Protein AF-A0A3G9IW49-F1 (afdb_monomer_lite)

Sequence (111 aa):
MSNDKESKDFELDDLEKPLTEQEMKETTGGGTTAPLSPTLPLSPGLYVQVLDGQIRVNNPSGSSNFSAGQFGYIASPKLPPVVIPTNPGLQFTPPPKFEQSSIPNKIPGSS

Radius of gyration: 30.83 Å; chains: 1; bounding box: 43×26×125 Å

Structure (mmCIF, N/CA/C/O backbone):
data_AF-A0A3G9IW49-F1
#
_entry.id   AF-A0A3G9IW49-F1
#
loop_
_atom_site.group_PDB
_atom_site.id
_atom_site.type_symbol
_atom_site.label_atom_id
_atom_site.label_alt_id
_atom_site.label_comp_id
_atom_site.label_asym_id
_atom_site.label_entity_id
_atom_site.label_seq_id
_atom_site.pdbx_PDB_ins_code
_atom_site.Cartn_x
_atom_site.Cartn_y
_atom_site.Cartn_z
_atom_site.occupancy
_atom_site.B_iso_or_equiv
_atom_site.auth_seq_id
_atom_site.auth_comp_id
_atom_site.auth_asym_id
_atom_site.auth_atom_id
_atom_site.pdbx_PDB_model_num
ATOM 1 N N . MET A 1 1 ? 10.577 -8.336 82.123 1.00 44.84 1 MET A N 1
ATOM 2 C CA . MET A 1 1 ? 9.312 -8.048 81.417 1.00 44.84 1 MET A CA 1
ATOM 3 C C . MET A 1 1 ? 9.692 -7.644 79.997 1.00 44.84 1 MET A C 1
ATOM 5 O O . MET A 1 1 ? 10.249 -6.571 79.835 1.00 44.84 1 MET A O 1
ATOM 9 N N . SER A 1 2 ? 9.841 -8.587 79.064 1.00 51.19 2 SER A N 1
ATOM 10 C CA . SER A 1 2 ? 8.789 -9.135 78.181 1.00 51.19 2 SER A CA 1
ATOM 11 C C . SER A 1 2 ? 7.985 -8.045 77.473 1.00 51.19 2 SER A C 1
ATOM 13 O O . SER A 1 2 ? 7.032 -7.520 78.035 1.00 51.19 2 SER A O 1
ATOM 15 N N . ASN A 1 3 ? 8.407 -7.721 76.248 1.00 46.44 3 ASN A N 1
ATOM 16 C CA . ASN A 1 3 ? 7.526 -7.180 75.220 1.00 46.44 3 ASN A CA 1
ATOM 17 C C . ASN A 1 3 ? 7.011 -8.381 74.432 1.00 46.44 3 ASN A C 1
ATOM 19 O O . ASN A 1 3 ? 7.709 -8.913 73.566 1.00 46.44 3 ASN A O 1
ATOM 23 N N . ASP A 1 4 ? 5.822 -8.836 74.807 1.00 58.78 4 ASP A N 1
ATOM 24 C CA . ASP A 1 4 ? 5.087 -9.857 74.084 1.00 58.78 4 ASP A CA 1
ATOM 25 C C . ASP A 1 4 ? 4.435 -9.264 72.831 1.00 58.78 4 ASP A C 1
ATOM 27 O O . ASP A 1 4 ? 4.026 -8.103 72.775 1.00 58.78 4 ASP A O 1
ATOM 31 N N . LYS A 1 5 ? 4.436 -10.107 71.800 1.00 59.75 5 LYS A N 1
ATOM 32 C CA . LYS A 1 5 ? 3.840 -9.920 70.483 1.00 59.75 5 LYS A CA 1
ATOM 33 C C . LYS A 1 5 ? 2.369 -9.512 70.578 1.00 59.75 5 LYS A C 1
ATOM 35 O O . LYS A 1 5 ? 1.613 -10.151 71.294 1.00 59.75 5 LYS A O 1
ATOM 40 N N . GLU A 1 6 ? 1.951 -8.624 69.682 1.00 55.56 6 GLU A N 1
ATOM 41 C CA . GLU A 1 6 ? 0.599 -8.674 69.120 1.00 55.56 6 GLU A CA 1
ATOM 42 C C . GLU A 1 6 ? 0.700 -8.458 67.605 1.00 55.56 6 GLU A C 1
ATOM 44 O O . GLU A 1 6 ? 0.589 -7.355 67.069 1.00 55.56 6 GLU A O 1
ATOM 49 N N . SER A 1 7 ? 1.049 -9.537 66.904 1.00 59.53 7 SER A N 1
ATOM 50 C CA . SER A 1 7 ? 0.859 -9.656 65.463 1.00 59.53 7 SER A CA 1
ATOM 51 C C . SER A 1 7 ? -0.634 -9.816 65.233 1.00 59.53 7 SER A C 1
ATOM 53 O O . SER A 1 7 ? -1.161 -10.896 65.464 1.00 59.53 7 SER A O 1
ATOM 55 N N . LYS A 1 8 ? -1.288 -8.722 64.836 1.00 60.16 8 LYS A N 1
ATOM 56 C CA . LYS A 1 8 ? -2.689 -8.717 64.422 1.00 60.16 8 LYS A CA 1
ATOM 57 C C . LYS A 1 8 ? -2.896 -9.774 63.349 1.00 60.16 8 LYS A C 1
ATOM 59 O O . LYS A 1 8 ? -2.349 -9.659 62.251 1.00 60.16 8 LYS A O 1
ATOM 64 N N . ASP A 1 9 ? -3.661 -10.786 63.721 1.00 60.06 9 ASP A N 1
ATOM 65 C CA . ASP A 1 9 ? -4.246 -11.779 62.847 1.00 60.06 9 ASP A CA 1
ATOM 66 C C . ASP A 1 9 ? -4.944 -11.060 61.689 1.00 60.06 9 ASP A C 1
ATOM 68 O O . ASP A 1 9 ? -5.917 -10.328 61.858 1.00 60.06 9 ASP A O 1
ATOM 72 N N . PHE A 1 10 ? -4.363 -11.195 60.501 1.00 56.22 10 PHE A N 1
ATOM 73 C CA . PHE A 1 10 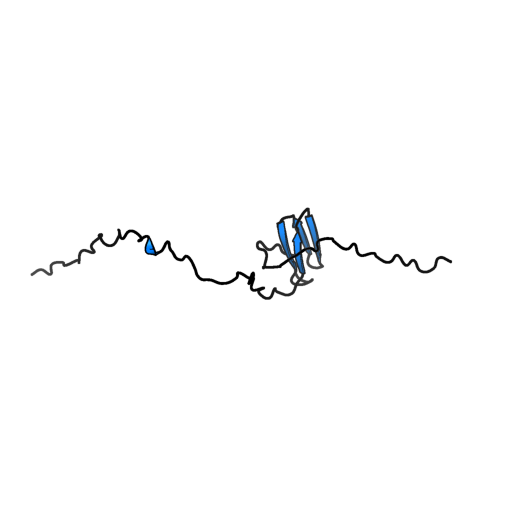? -4.997 -10.790 59.260 1.00 56.22 10 PHE A CA 1
ATOM 74 C C . PHE A 1 10 ? -5.972 -11.919 58.924 1.00 56.22 10 PHE A C 1
ATOM 76 O O . PHE A 1 10 ? -5.567 -12.941 58.369 1.00 56.22 10 PHE A O 1
ATOM 83 N N . GLU A 1 11 ? -7.218 -11.779 59.383 1.00 57.03 11 GLU A N 1
ATOM 84 C CA . GLU A 1 11 ? -8.317 -12.705 59.101 1.00 57.03 11 GLU A CA 1
ATOM 85 C C . GLU A 1 11 ? -8.365 -13.012 57.595 1.00 57.03 11 GLU A C 1
ATOM 87 O O . GLU A 1 11 ? -8.561 -12.135 56.755 1.00 57.03 11 GLU A O 1
ATOM 92 N N . LEU A 1 12 ? -8.157 -14.287 57.258 1.00 59.47 12 LEU A N 1
ATOM 93 C CA . LEU A 1 12 ? -8.238 -14.850 55.906 1.00 59.47 12 LEU A CA 1
ATOM 94 C C . LEU A 1 12 ? -9.701 -15.071 55.460 1.00 59.47 12 LEU A C 1
ATOM 96 O O . LEU A 1 12 ? -9.952 -15.871 54.565 1.00 59.47 12 LEU A O 1
ATOM 100 N N . ASP A 1 13 ? -10.657 -14.358 56.060 1.00 54.38 13 ASP A N 1
ATOM 101 C CA . ASP A 1 13 ? -12.098 -14.456 55.782 1.00 54.38 13 ASP A CA 1
ATOM 102 C C . ASP A 1 13 ? -12.593 -13.419 54.751 1.00 54.38 13 ASP A C 1
ATOM 104 O O . ASP A 1 13 ? -13.700 -13.533 54.228 1.00 54.38 13 ASP A O 1
ATOM 108 N N . ASP A 1 14 ? -11.778 -12.425 54.374 1.00 56.44 14 ASP A N 1
ATOM 109 C CA . ASP A 1 14 ? -12.161 -11.430 53.352 1.00 56.44 14 ASP A CA 1
ATOM 110 C C . ASP A 1 14 ? -11.967 -11.931 51.900 1.00 56.44 14 ASP A C 1
ATOM 112 O O . ASP A 1 14 ? -12.229 -11.193 50.947 1.00 56.44 14 ASP A O 1
ATOM 116 N N . LEU A 1 15 ? -11.520 -13.182 51.706 1.00 58.56 15 LEU A N 1
ATOM 117 C CA . LEU A 1 15 ? -11.175 -13.744 50.390 1.00 58.56 15 LEU A CA 1
ATOM 118 C C . LEU A 1 15 ? -12.257 -14.630 49.741 1.00 58.56 15 LEU A C 1
ATOM 120 O O . LEU A 1 15 ? -11.989 -15.254 48.718 1.00 58.56 15 LEU A O 1
ATOM 124 N N . GLU A 1 16 ? -13.482 -14.647 50.269 1.00 58.78 16 GLU A N 1
ATOM 125 C CA . GLU A 1 16 ? -14.635 -15.312 49.638 1.00 58.78 16 GLU A CA 1
ATOM 126 C C . GLU A 1 16 ? -15.880 -14.413 49.633 1.00 58.78 16 GLU A C 1
ATOM 128 O O . GLU A 1 16 ? -16.959 -14.787 50.089 1.00 58.78 16 GLU A O 1
ATOM 133 N N . LYS A 1 17 ? -15.768 -13.202 49.075 1.00 57.81 17 LYS A N 1
ATOM 134 C CA . LYS A 1 17 ? -16.969 -12.475 48.635 1.00 57.81 17 LYS A CA 1
ATOM 135 C C . LYS A 1 17 ? -17.373 -13.027 47.266 1.00 57.81 17 LYS A C 1
ATOM 137 O O . LYS A 1 17 ? -16.657 -12.763 46.298 1.00 57.81 17 LYS A O 1
ATOM 142 N N . PRO A 1 18 ? -18.476 -13.794 47.140 1.00 56.84 18 PRO A N 1
ATOM 143 C CA . PRO A 1 18 ? -18.977 -14.166 45.828 1.00 56.84 18 PRO A CA 1
ATOM 144 C C . PRO A 1 18 ? -19.337 -12.880 45.088 1.00 56.84 18 PRO A C 1
ATOM 146 O O . PRO A 1 18 ? -20.051 -12.028 45.621 1.00 56.84 18 PRO A O 1
ATOM 149 N N . LEU A 1 19 ? -18.809 -12.733 43.873 1.00 57.88 19 LEU A N 1
ATOM 150 C CA . LEU A 1 19 ? -19.185 -11.671 42.948 1.00 57.88 19 LEU A CA 1
ATOM 151 C C . LEU A 1 19 ? -20.715 -11.719 42.801 1.00 57.88 19 LEU A C 1
ATOM 153 O O . LEU A 1 19 ? -21.261 -12.660 42.225 1.00 57.88 19 LEU A O 1
ATOM 157 N N . THR A 1 20 ? -21.422 -10.769 43.406 1.00 61.34 20 THR A N 1
ATOM 158 C CA . THR A 1 20 ? -22.882 -10.732 43.372 1.00 61.34 20 THR A CA 1
ATOM 159 C C . THR A 1 20 ? -23.353 -10.496 41.936 1.00 61.34 20 THR A C 1
ATOM 161 O O . THR A 1 20 ? -22.815 -9.654 41.218 1.00 61.34 20 THR A O 1
ATOM 164 N N . GLU A 1 21 ? -24.412 -11.204 41.527 1.00 58.62 21 GLU A N 1
ATOM 165 C CA . GLU A 1 21 ? -25.116 -11.133 40.226 1.00 58.62 21 GLU A CA 1
ATOM 166 C C . GLU A 1 21 ? -25.606 -9.725 39.813 1.00 58.62 21 GLU A C 1
ATOM 168 O O . GLU A 1 21 ? -26.284 -9.552 38.802 1.00 58.62 21 GLU A O 1
ATOM 173 N N . GLN A 1 22 ? -25.276 -8.682 40.572 1.00 50.69 22 GLN A N 1
ATOM 174 C CA . GLN A 1 22 ? -25.671 -7.308 40.298 1.00 50.69 22 GLN A CA 1
ATOM 175 C C . GLN A 1 22 ? -24.722 -6.565 39.346 1.00 50.69 22 GLN A C 1
ATOM 177 O O . GLN A 1 22 ? -25.107 -5.495 38.883 1.00 50.69 22 GLN A O 1
ATOM 182 N N . GLU A 1 23 ? -23.571 -7.141 38.972 1.00 54.44 23 GLU A N 1
ATOM 183 C CA . GLU A 1 23 ? -22.748 -6.628 37.859 1.00 54.44 23 GLU A CA 1
ATOM 184 C C . GLU A 1 23 ? -23.111 -7.272 36.502 1.00 54.44 23 GLU A C 1
ATOM 186 O O . GLU A 1 23 ? -22.840 -6.709 35.446 1.00 54.44 23 GLU A O 1
ATOM 191 N N . MET A 1 24 ? -23.847 -8.394 36.491 1.00 61.91 24 MET A N 1
ATOM 192 C CA . MET A 1 24 ? -24.311 -9.044 35.250 1.00 61.91 24 MET A CA 1
ATOM 193 C C . MET A 1 24 ? -25.516 -8.348 34.582 1.00 61.91 24 MET A C 1
ATOM 195 O O . MET A 1 24 ? -26.139 -8.914 33.684 1.00 61.91 24 MET A O 1
ATOM 199 N N . LYS A 1 25 ? -25.865 -7.114 34.976 1.00 59.62 25 LYS A N 1
ATOM 200 C CA . LYS A 1 25 ? -26.969 -6.353 34.364 1.00 59.62 25 LYS A CA 1
ATOM 201 C C . LYS A 1 25 ? -26.646 -4.892 34.059 1.00 59.62 25 LYS A C 1
ATOM 203 O O . LYS A 1 25 ? -27.466 -4.017 34.320 1.00 59.62 25 LYS A O 1
ATOM 208 N N . GLU A 1 26 ? -25.528 -4.619 33.397 1.00 46.94 26 GLU A N 1
ATOM 209 C CA . GLU A 1 26 ? -25.499 -3.454 32.504 1.00 46.94 26 GLU A CA 1
ATOM 210 C C . GLU A 1 26 ? -26.132 -3.843 31.162 1.00 46.94 26 GLU A C 1
ATOM 212 O O . GLU A 1 26 ? -25.486 -4.067 30.143 1.00 46.94 26 GLU A O 1
ATOM 217 N N . THR A 1 27 ? -27.456 -3.993 31.200 1.00 51.91 27 THR A N 1
ATOM 218 C CA . THR A 1 27 ? -28.297 -3.897 30.015 1.00 51.91 27 THR A CA 1
ATOM 219 C C . THR A 1 27 ? -28.927 -2.512 30.004 1.00 51.91 27 THR A C 1
ATOM 221 O O . THR A 1 27 ? -29.490 -2.069 31.003 1.00 51.91 27 THR A O 1
ATOM 224 N N . THR A 1 28 ? -28.903 -1.894 28.824 1.00 51.47 28 THR A N 1
ATOM 225 C CA . THR A 1 28 ? -29.741 -0.758 28.407 1.00 51.47 28 THR A CA 1
ATOM 226 C C . THR A 1 28 ? -29.216 0.648 28.734 1.00 51.47 28 THR A C 1
ATOM 228 O O . THR A 1 28 ? -29.712 1.343 29.616 1.00 51.47 28 THR A O 1
ATOM 231 N N . GLY A 1 29 ? -28.290 1.118 27.891 1.00 42.72 29 GLY A N 1
ATOM 232 C CA . GLY A 1 29 ? -28.088 2.533 27.565 1.00 42.72 29 GLY A CA 1
ATOM 233 C C . GLY A 1 29 ? -28.352 2.747 26.071 1.00 42.72 29 GLY A C 1
ATOM 234 O O . GLY A 1 29 ? -27.671 2.169 25.230 1.00 42.72 29 GLY A O 1
ATOM 235 N N . GLY A 1 30 ? -29.403 3.501 25.748 1.00 48.38 30 GLY A N 1
ATOM 236 C CA . GLY A 1 30 ? -29.902 3.701 24.391 1.00 48.38 30 GLY A CA 1
ATOM 237 C C . GLY A 1 30 ? -28.986 4.496 23.457 1.00 48.38 30 GLY A C 1
ATOM 238 O O . GLY A 1 30 ? -28.117 5.257 23.870 1.00 48.38 30 GLY A O 1
ATOM 239 N N . GLY A 1 31 ? -29.279 4.355 22.169 1.00 43.56 31 GLY A N 1
ATOM 240 C CA . GLY A 1 31 ? -28.726 5.164 21.097 1.00 43.56 31 GLY A CA 1
ATOM 241 C C . GLY A 1 31 ? -28.707 4.350 19.819 1.00 43.56 31 GLY A C 1
ATOM 242 O O . GLY A 1 31 ? -27.980 3.370 19.728 1.00 43.56 31 GLY A O 1
ATOM 243 N N . THR A 1 32 ? -29.524 4.739 18.844 1.00 44.53 32 THR A N 1
ATOM 244 C CA . THR A 1 32 ? -29.392 4.345 17.440 1.00 44.53 32 THR A CA 1
ATOM 245 C C . THR A 1 32 ? -27.908 4.264 17.083 1.00 44.53 32 THR A C 1
ATOM 247 O O . THR A 1 32 ? -27.247 5.296 16.974 1.00 44.53 32 THR A O 1
ATOM 250 N N . THR A 1 33 ? -27.367 3.053 16.945 1.00 47.28 33 THR A N 1
ATOM 251 C CA . THR A 1 33 ? -25.987 2.828 16.518 1.00 47.28 33 THR A CA 1
ATOM 252 C C . THR A 1 33 ? -25.900 3.137 15.031 1.00 47.28 33 THR A C 1
ATOM 254 O O . THR A 1 33 ? -25.822 2.264 14.172 1.00 47.28 33 THR A O 1
ATOM 257 N N . ALA A 1 34 ? -25.899 4.430 14.708 1.00 60.38 34 ALA A N 1
ATOM 258 C CA . ALA A 1 34 ? -25.115 4.883 13.578 1.00 60.38 34 ALA A CA 1
ATOM 259 C C . ALA A 1 34 ? -23.693 4.335 13.797 1.00 60.38 34 ALA A C 1
ATOM 261 O O . ALA A 1 34 ? -23.186 4.442 14.920 1.00 60.38 34 ALA A O 1
ATOM 262 N N . PRO A 1 35 ? -23.047 3.717 12.796 1.00 52.81 35 PRO A N 1
ATOM 263 C CA . PRO A 1 35 ? -21.664 3.306 12.940 1.00 52.81 35 PRO A CA 1
ATOM 264 C C . PRO A 1 35 ? -20.813 4.571 13.069 1.00 52.81 35 PRO A C 1
ATOM 266 O O . PRO A 1 35 ? -20.361 5.149 12.085 1.00 52.81 35 PRO A O 1
ATOM 269 N N . LEU A 1 36 ? -20.597 5.019 14.304 1.00 52.19 36 LEU A N 1
ATOM 270 C CA . LEU A 1 36 ? -19.530 5.940 14.643 1.00 52.19 36 LEU A CA 1
ATOM 271 C C . LEU A 1 36 ? -18.241 5.124 14.605 1.00 52.19 36 LEU A C 1
ATOM 273 O O . LEU A 1 36 ? -17.695 4.742 15.634 1.00 52.19 36 LEU A O 1
ATOM 277 N N . SER A 1 37 ? -17.763 4.810 13.402 1.00 56.84 37 SER A N 1
ATOM 278 C CA . SER A 1 37 ? -16.331 4.618 13.233 1.00 56.84 37 SER A CA 1
ATOM 279 C C . SER A 1 37 ? -15.737 6.023 13.301 1.00 56.84 37 SER A C 1
ATOM 281 O O . SER A 1 37 ? -15.931 6.781 12.344 1.00 56.84 37 SER A O 1
ATOM 283 N N . PRO A 1 38 ? -15.054 6.437 14.388 1.00 54.16 38 PRO A N 1
ATOM 284 C CA . PRO A 1 38 ? -14.168 7.577 14.273 1.00 54.16 38 PRO A CA 1
ATOM 285 C C . PRO A 1 38 ? -13.158 7.166 13.208 1.00 54.16 38 PRO A C 1
ATOM 287 O O . PRO A 1 38 ? -12.324 6.289 13.423 1.00 54.16 38 PRO A O 1
ATOM 290 N N . THR A 1 39 ? -13.305 7.725 12.010 1.00 59.25 39 THR A N 1
ATOM 291 C CA . THR A 1 39 ? -12.281 7.612 10.983 1.00 59.25 39 THR A CA 1
ATOM 292 C C . THR A 1 39 ? -11.125 8.415 11.551 1.00 59.25 39 THR A C 1
ATOM 294 O O . THR A 1 39 ? -11.090 9.636 11.404 1.00 59.25 39 THR A O 1
ATOM 297 N N . LEU A 1 40 ? -10.252 7.768 12.333 1.00 62.12 40 LEU A N 1
ATOM 298 C CA . LEU A 1 40 ? -9.012 8.400 12.753 1.00 62.12 40 LEU A CA 1
ATOM 299 C C . LEU A 1 40 ? -8.349 8.895 11.465 1.00 62.12 40 LEU A C 1
ATOM 301 O O . LEU A 1 40 ? -8.320 8.142 10.486 1.00 62.12 40 LEU A O 1
ATOM 305 N N . PRO A 1 41 ? -7.875 10.150 11.423 1.00 72.12 41 PRO A N 1
ATOM 306 C CA . PRO A 1 41 ? -7.270 10.684 10.219 1.00 72.12 41 PRO A CA 1
ATOM 307 C C . PRO A 1 41 ? -6.100 9.779 9.834 1.00 72.12 41 PRO A C 1
ATOM 309 O O . PRO A 1 41 ? -5.110 9.668 10.559 1.00 72.12 41 PRO A O 1
ATOM 312 N N . LEU A 1 42 ? -6.258 9.072 8.717 1.00 82.25 42 LEU A N 1
ATOM 313 C CA . LEU A 1 42 ? -5.232 8.184 8.197 1.00 82.25 42 LEU A CA 1
ATOM 314 C C . LEU A 1 42 ? -4.017 9.017 7.808 1.00 82.25 42 LEU A C 1
ATOM 316 O O . LEU A 1 42 ? -4.143 10.132 7.297 1.00 82.25 42 LEU A O 1
ATOM 320 N N . SER A 1 43 ? -2.830 8.465 8.045 1.00 86.62 43 SER A N 1
ATOM 321 C CA . SER A 1 43 ? -1.610 9.096 7.554 1.00 86.62 43 SER A CA 1
ATOM 322 C C . SER A 1 43 ? -1.641 9.151 6.022 1.00 86.62 43 SER A C 1
ATOM 324 O O . SER A 1 43 ? -2.119 8.213 5.385 1.00 86.62 43 SER A O 1
ATOM 326 N N . PRO A 1 44 ? -1.155 10.235 5.399 1.00 88.75 44 PRO A N 1
ATOM 327 C 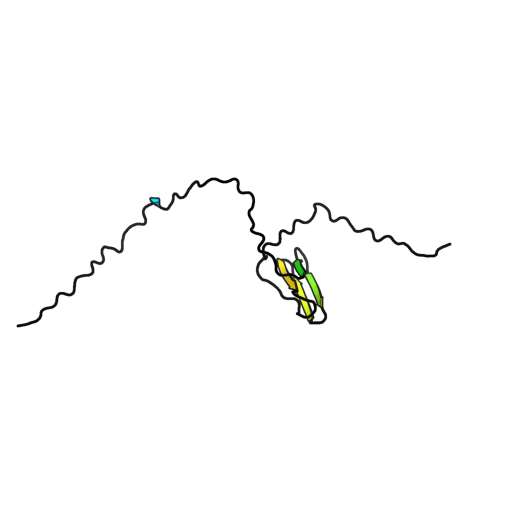CA . PRO A 1 44 ? -1.153 10.340 3.950 1.00 88.75 44 PRO A CA 1
ATOM 328 C C . PRO A 1 44 ? -0.260 9.259 3.340 1.00 88.75 44 PRO A C 1
ATOM 330 O O . PRO A 1 44 ? 0.879 9.062 3.757 1.00 88.75 44 PRO A O 1
ATOM 333 N N . GLY A 1 45 ? -0.775 8.582 2.320 1.00 91.44 45 GLY A N 1
ATOM 334 C CA . GLY A 1 45 ? -0.051 7.537 1.616 1.00 91.44 45 GLY A CA 1
ATOM 335 C C . GLY A 1 45 ? -0.984 6.659 0.798 1.00 91.44 45 GLY A C 1
ATOM 336 O O . GLY A 1 45 ? -2.200 6.856 0.772 1.00 91.44 45 GLY A O 1
ATOM 337 N N . LEU A 1 46 ? -0.397 5.680 0.119 1.00 91.38 46 LEU A N 1
ATOM 338 C CA . LEU A 1 46 ? -1.150 4.652 -0.586 1.00 91.38 46 LEU A CA 1
ATOM 339 C C . LEU A 1 46 ? -1.438 3.498 0.376 1.00 91.38 46 LEU A C 1
ATOM 341 O O . LEU A 1 46 ? -0.515 2.894 0.923 1.00 91.38 46 LEU A O 1
ATOM 345 N N . TYR A 1 47 ? -2.717 3.184 0.541 1.00 91.50 47 TYR A N 1
ATOM 346 C CA . TYR A 1 47 ? -3.185 2.005 1.257 1.00 91.50 47 TYR A CA 1
ATOM 347 C C . TYR A 1 47 ? -3.673 0.965 0.269 1.00 91.50 47 TYR A C 1
ATOM 349 O O . TYR A 1 47 ? -4.297 1.296 -0.740 1.00 91.50 47 TYR A O 1
ATOM 357 N N . VAL A 1 48 ? -3.397 -0.295 0.570 1.00 91.38 48 VAL A N 1
ATOM 358 C CA . VAL A 1 48 ? -3.747 -1.399 -0.308 1.00 91.38 48 VAL A CA 1
ATOM 359 C C . VAL A 1 48 ? -4.427 -2.494 0.491 1.00 91.38 48 VAL A C 1
ATOM 361 O O . VAL A 1 48 ? -3.940 -2.882 1.547 1.00 91.38 48 VAL A O 1
ATOM 364 N N . GLN A 1 49 ? -5.545 -2.996 -0.020 1.00 90.44 49 GLN A N 1
ATOM 365 C CA . GLN A 1 49 ? -6.249 -4.150 0.522 1.00 90.44 49 GLN A CA 1
ATOM 366 C C . GLN A 1 49 ? -6.350 -5.196 -0.579 1.00 90.44 49 GLN A C 1
ATOM 368 O O . GLN A 1 49 ? -6.870 -4.915 -1.658 1.00 90.44 49 GLN A O 1
ATOM 373 N N . VAL A 1 50 ? -5.858 -6.400 -0.304 1.00 91.00 50 VAL A N 1
ATOM 374 C CA . VAL A 1 50 ? -5.960 -7.516 -1.245 1.00 91.00 50 VAL A CA 1
ATOM 375 C C . VAL A 1 50 ? -7.105 -8.407 -0.795 1.00 91.00 50 VAL A C 1
ATOM 377 O O . VAL A 1 50 ? -7.019 -9.051 0.247 1.00 91.00 50 VAL A O 1
ATOM 380 N N . LEU A 1 51 ? -8.197 -8.413 -1.556 1.00 88.19 51 LEU A N 1
ATOM 381 C CA . LEU A 1 51 ? -9.363 -9.248 -1.253 1.00 88.19 51 LEU A CA 1
ATOM 382 C C . LEU A 1 51 ? -9.153 -10.690 -1.719 1.00 88.19 51 LEU A C 1
ATOM 384 O O . LEU A 1 51 ? -9.455 -11.621 -0.982 1.00 88.19 51 LEU A O 1
ATOM 388 N N . ASP A 1 52 ? -8.600 -10.856 -2.917 1.00 89.81 52 ASP A N 1
ATOM 389 C CA . ASP A 1 52 ? -8.327 -12.151 -3.529 1.00 89.81 52 ASP A CA 1
ATOM 390 C C . ASP A 1 52 ? -7.041 -12.088 -4.368 1.00 89.81 52 ASP A C 1
ATOM 392 O O . ASP A 1 52 ? -6.651 -11.022 -4.856 1.00 89.81 52 ASP A O 1
ATOM 396 N N . GLY A 1 53 ? -6.366 -13.231 -4.504 1.00 94.12 53 GLY A N 1
ATOM 397 C CA . GLY A 1 53 ? -5.124 -13.364 -5.262 1.00 94.12 53 GLY A CA 1
ATOM 398 C C . GLY A 1 53 ? -3.892 -12.745 -4.589 1.00 94.12 53 GLY A C 1
ATOM 399 O O . GLY A 1 53 ? -3.704 -12.810 -3.371 1.00 94.12 53 GLY A O 1
ATOM 400 N N . GLN A 1 54 ? -2.999 -12.191 -5.412 1.00 95.62 54 GLN A N 1
ATOM 401 C CA . GLN A 1 54 ? -1.757 -11.552 -4.982 1.00 95.62 54 GLN A CA 1
ATOM 402 C C . GLN A 1 54 ? -1.455 -10.349 -5.871 1.00 95.62 54 GLN A C 1
ATOM 404 O O . GLN A 1 54 ? -1.610 -10.404 -7.090 1.00 95.62 54 GLN A O 1
ATOM 409 N N . ILE A 1 55 ? -0.948 -9.286 -5.260 1.00 94.88 55 ILE A N 1
ATOM 410 C CA . ILE A 1 55 ? -0.420 -8.121 -5.966 1.00 94.88 55 ILE A CA 1
ATOM 411 C C . ILE A 1 55 ? 1.053 -7.919 -5.616 1.00 94.88 55 ILE A C 1
ATOM 413 O O . ILE A 1 55 ? 1.500 -8.221 -4.507 1.00 94.88 55 ILE A O 1
ATOM 417 N N . ARG A 1 56 ? 1.807 -7.339 -6.549 1.00 95.81 56 ARG A N 1
ATOM 418 C CA . ARG A 1 56 ? 3.165 -6.849 -6.310 1.00 95.81 56 ARG A CA 1
ATOM 419 C C . ARG A 1 56 ? 3.177 -5.339 -6.461 1.00 95.81 56 ARG A C 1
ATOM 421 O O . ARG A 1 56 ? 2.850 -4.825 -7.526 1.00 95.81 56 ARG A O 1
ATOM 428 N N . VAL A 1 57 ? 3.598 -4.637 -5.416 1.00 95.19 57 VAL A N 1
ATOM 429 C CA . VAL A 1 57 ? 3.812 -3.189 -5.459 1.00 95.19 57 VAL A CA 1
ATOM 430 C C . VAL A 1 57 ? 5.304 -2.937 -5.558 1.00 95.19 57 VAL A C 1
ATOM 432 O O . VAL A 1 57 ? 6.077 -3.471 -4.764 1.00 95.19 57 VAL A O 1
ATOM 435 N N . ASN A 1 58 ? 5.701 -2.123 -6.530 1.00 95.81 58 ASN A N 1
ATOM 436 C CA . ASN A 1 58 ? 7.084 -1.728 -6.745 1.00 95.81 58 ASN A CA 1
ATOM 437 C C . ASN A 1 58 ? 7.189 -0.204 -6.731 1.00 95.81 58 ASN A C 1
ATOM 439 O O . ASN A 1 58 ? 6.420 0.477 -7.406 1.00 95.81 58 ASN A O 1
ATOM 443 N N . ASN A 1 59 ? 8.158 0.327 -5.997 1.00 95.00 59 ASN A N 1
ATOM 444 C CA . ASN A 1 59 ? 8.537 1.732 -6.025 1.00 95.00 59 ASN A CA 1
ATOM 445 C C . ASN A 1 59 ? 10.078 1.854 -6.062 1.00 95.00 59 ASN A C 1
ATOM 447 O O . ASN A 1 59 ? 10.771 0.841 -5.971 1.00 95.00 59 ASN A O 1
ATOM 451 N N . PRO A 1 60 ? 10.647 3.061 -6.233 1.00 96.75 60 PRO A N 1
ATOM 452 C CA . PRO A 1 60 ? 12.102 3.237 -6.310 1.00 96.75 60 PRO A CA 1
ATOM 453 C C . PRO A 1 60 ? 12.883 2.717 -5.096 1.00 96.75 60 PRO A C 1
ATOM 455 O O . PRO A 1 60 ? 14.067 2.421 -5.221 1.00 96.75 60 PRO A O 1
ATOM 458 N N . SER A 1 61 ? 12.233 2.592 -3.938 1.00 96.38 61 SER A N 1
ATOM 459 C CA . SER A 1 61 ? 12.856 2.101 -2.707 1.00 96.38 61 SER A CA 1
ATOM 460 C C . SER A 1 61 ? 12.729 0.593 -2.501 1.00 96.38 61 SER A C 1
ATOM 462 O O . SER A 1 61 ? 13.332 0.068 -1.568 1.00 96.38 61 SER A O 1
ATOM 464 N N . GLY A 1 62 ? 11.968 -0.113 -3.341 1.00 96.00 62 GLY A N 1
ATOM 465 C CA . GLY A 1 62 ? 11.873 -1.568 -3.309 1.00 96.00 62 GLY A CA 1
ATOM 466 C C . GLY A 1 62 ? 10.537 -2.123 -3.797 1.00 96.00 62 GLY A C 1
ATOM 467 O O . GLY A 1 62 ? 9.712 -1.434 -4.399 1.00 96.00 62 GLY A O 1
ATOM 468 N N . SER A 1 63 ? 10.314 -3.403 -3.512 1.00 96.56 63 SER A N 1
ATOM 469 C CA . SER A 1 63 ? 9.085 -4.107 -3.876 1.00 96.56 63 SER A CA 1
ATOM 470 C C . SER A 1 63 ? 8.573 -4.955 -2.722 1.00 96.56 63 SER A C 1
ATOM 472 O O . SER A 1 63 ? 9.369 -5.572 -2.017 1.00 96.56 63 SER A O 1
ATOM 474 N N . SER A 1 64 ? 7.250 -5.077 -2.617 1.00 96.75 64 SER A N 1
ATOM 475 C CA . SER A 1 64 ? 6.597 -6.029 -1.713 1.00 96.75 64 SER A CA 1
ATOM 476 C C . SER A 1 64 ? 5.452 -6.739 -2.420 1.00 96.75 64 SER A C 1
ATOM 478 O O . SER A 1 64 ? 4.770 -6.166 -3.273 1.00 96.75 64 SER A O 1
ATOM 480 N N . ASN A 1 65 ? 5.253 -8.004 -2.061 1.00 96.50 65 ASN A N 1
ATOM 481 C CA . ASN A 1 65 ? 4.105 -8.787 -2.499 1.00 96.50 65 ASN A CA 1
ATOM 482 C C . ASN A 1 65 ? 3.084 -8.813 -1.365 1.00 96.50 65 ASN A C 1
ATOM 484 O O . ASN A 1 65 ? 3.453 -9.075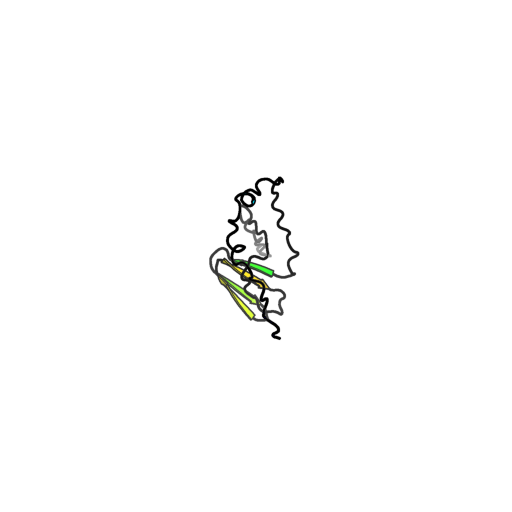 -0.222 1.00 96.50 65 ASN A O 1
ATOM 488 N N . PHE A 1 66 ? 1.823 -8.567 -1.698 1.00 95.25 66 PHE A N 1
ATOM 489 C CA . PHE A 1 66 ? 0.701 -8.630 -0.772 1.00 95.25 66 PHE A CA 1
ATOM 490 C C . PHE A 1 66 ? -0.248 -9.718 -1.259 1.00 95.25 66 PHE A C 1
ATOM 492 O O . PHE A 1 66 ? -0.671 -9.701 -2.415 1.00 95.25 66 PHE A O 1
ATOM 499 N N . SER A 1 67 ? -0.547 -10.680 -0.395 1.00 96.31 67 SER A N 1
ATOM 500 C CA . SER A 1 67 ? -1.494 -11.765 -0.684 1.00 96.31 67 SER A CA 1
ATOM 501 C C . SER A 1 67 ? -2.879 -11.437 -0.127 1.00 96.31 67 SER A C 1
ATOM 503 O O . SER A 1 67 ? -3.011 -10.528 0.692 1.00 96.31 67 SER A O 1
ATOM 505 N N . ALA A 1 68 ? -3.904 -12.176 -0.554 1.00 93.44 68 ALA A N 1
ATOM 506 C CA . ALA A 1 68 ? -5.268 -12.042 -0.050 1.00 93.44 68 ALA A CA 1
ATOM 507 C C . ALA A 1 68 ? -5.329 -11.974 1.489 1.00 93.44 68 ALA A C 1
ATOM 509 O O . ALA A 1 68 ? -4.625 -12.701 2.194 1.00 93.44 68 ALA A O 1
ATOM 510 N N . GLY A 1 69 ? -6.155 -11.065 2.005 1.00 89.06 69 GLY A N 1
ATOM 511 C CA . GLY A 1 69 ? -6.299 -10.780 3.433 1.00 89.06 69 GLY A CA 1
ATOM 512 C C . GLY A 1 69 ? -5.232 -9.850 4.020 1.00 89.06 69 GLY A C 1
ATOM 513 O O . GLY A 1 69 ? -5.382 -9.418 5.161 1.00 89.06 69 GLY A O 1
ATOM 514 N N . GLN A 1 70 ? -4.175 -9.506 3.275 1.00 92.00 70 GLN A N 1
ATOM 515 C CA . GLN A 1 70 ? -3.152 -8.573 3.747 1.00 92.00 70 GLN A CA 1
ATOM 516 C C . GLN A 1 70 ? -3.491 -7.123 3.405 1.00 92.00 70 GLN A C 1
ATOM 518 O O . GLN A 1 70 ? -4.074 -6.808 2.361 1.00 92.00 70 GLN A O 1
ATOM 523 N N . PHE A 1 71 ? -3.034 -6.234 4.283 1.00 93.00 71 PHE A N 1
ATOM 524 C CA . PHE A 1 71 ? -3.068 -4.797 4.079 1.00 93.00 71 PHE A CA 1
ATOM 525 C C . PHE A 1 71 ? -1.655 -4.278 3.828 1.00 93.00 71 PHE A C 1
ATOM 527 O O . PHE A 1 71 ? -0.698 -4.686 4.487 1.00 93.00 71 PHE A O 1
ATOM 534 N N . GLY A 1 72 ? -1.528 -3.368 2.873 1.00 92.81 72 GLY A N 1
ATOM 535 C CA . GLY A 1 72 ? -0.291 -2.683 2.537 1.00 92.81 72 GLY A CA 1
ATOM 536 C C . GLY A 1 72 ? -0.383 -1.188 2.803 1.00 92.81 72 GLY A C 1
ATOM 537 O O . GLY A 1 72 ? -1.450 -0.589 2.662 1.00 92.81 72 GLY A O 1
ATOM 538 N N . TYR A 1 73 ? 0.747 -0.581 3.151 1.00 94.38 73 TYR A N 1
ATOM 539 C CA . TYR A 1 73 ? 0.887 0.863 3.283 1.00 94.38 73 TYR A CA 1
ATOM 540 C C . TYR A 1 73 ? 2.188 1.349 2.645 1.00 94.38 73 TYR A C 1
ATOM 542 O O . TYR A 1 73 ? 3.251 0.741 2.789 1.00 94.38 73 TYR A O 1
ATOM 550 N N . ILE A 1 74 ? 2.095 2.461 1.923 1.00 95.69 74 ILE A N 1
ATOM 551 C CA . ILE A 1 74 ? 3.214 3.141 1.286 1.00 95.69 74 ILE A CA 1
ATOM 552 C C . ILE A 1 74 ? 3.102 4.624 1.636 1.00 95.69 74 ILE A C 1
ATOM 554 O O . ILE A 1 74 ? 2.362 5.372 0.997 1.00 95.69 74 ILE A O 1
ATOM 558 N N . ALA A 1 75 ? 3.854 5.049 2.651 1.00 93.44 75 ALA A N 1
ATOM 559 C CA . ALA A 1 75 ? 3.848 6.435 3.127 1.00 93.44 75 ALA A CA 1
ATOM 560 C C . ALA A 1 75 ? 4.388 7.422 2.080 1.00 93.44 75 ALA A C 1
ATOM 562 O O . ALA A 1 75 ? 3.945 8.562 1.986 1.00 93.44 75 ALA A O 1
ATOM 563 N N . SE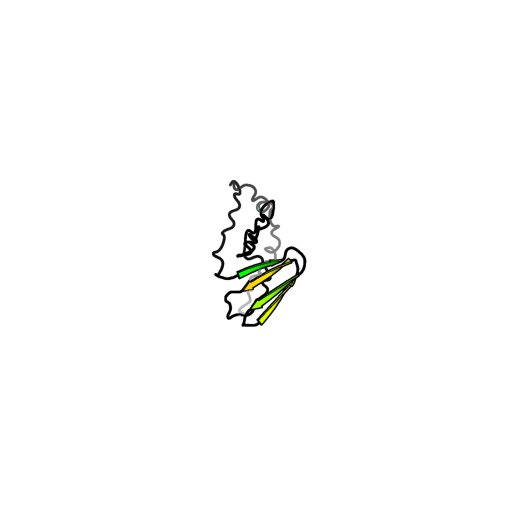R A 1 76 ? 5.386 7.004 1.295 1.00 94.94 76 SER A N 1
ATOM 564 C CA . SER A 1 76 ? 5.958 7.825 0.228 1.00 94.94 76 SER A CA 1
ATOM 565 C C . SER A 1 76 ? 6.703 6.967 -0.802 1.00 94.94 76 SER A C 1
ATOM 567 O O . SER A 1 76 ? 7.082 5.839 -0.491 1.00 94.94 76 SER A O 1
ATOM 569 N N . PRO A 1 77 ? 7.014 7.502 -1.997 1.00 92.94 77 PRO A N 1
ATOM 570 C CA . PRO A 1 77 ? 7.816 6.795 -3.001 1.00 92.94 77 PRO A CA 1
ATOM 571 C C . PRO A 1 77 ? 9.257 6.494 -2.562 1.00 92.94 77 PRO A C 1
ATOM 5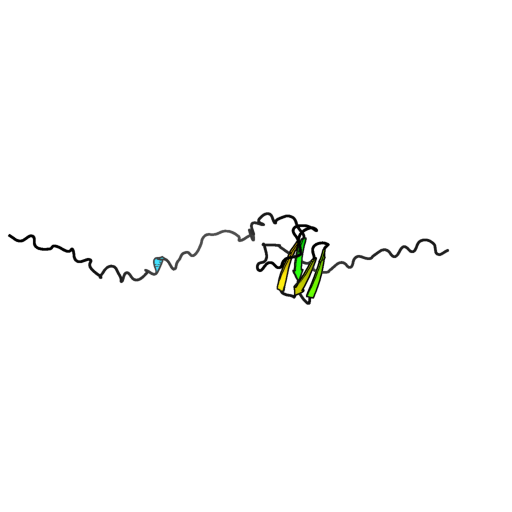73 O O . PRO A 1 77 ? 9.938 5.720 -3.225 1.00 92.94 77 PRO A O 1
ATOM 576 N N . LYS A 1 78 ? 9.726 7.139 -1.481 1.00 95.44 78 LYS A N 1
ATOM 577 C CA . LYS A 1 78 ? 11.076 6.990 -0.918 1.00 95.44 78 LYS A CA 1
ATOM 578 C C . LYS A 1 78 ? 11.162 5.914 0.164 1.00 95.44 78 LYS A C 1
ATOM 580 O O . LYS A 1 78 ? 12.268 5.592 0.594 1.00 95.44 78 LYS A O 1
ATOM 585 N N . LEU A 1 79 ? 10.035 5.359 0.605 1.00 95.19 79 LEU A N 1
ATOM 586 C CA . LEU A 1 79 ? 10.002 4.269 1.576 1.00 95.19 79 LEU A CA 1
ATOM 587 C C . LEU A 1 79 ? 9.475 3.000 0.909 1.00 95.19 79 LEU A C 1
ATOM 589 O O . LEU A 1 79 ? 8.538 3.090 0.113 1.00 95.19 79 LEU A O 1
ATOM 593 N N . PRO A 1 80 ? 10.057 1.826 1.199 1.00 94.81 80 PRO A N 1
ATOM 594 C CA . PRO A 1 80 ? 9.582 0.580 0.620 1.00 94.81 80 PRO A CA 1
ATOM 595 C C . PRO A 1 80 ? 8.143 0.283 1.080 1.00 94.81 80 PRO A C 1
ATOM 597 O O . PRO A 1 80 ? 7.752 0.701 2.174 1.00 94.81 80 PRO A O 1
ATOM 600 N N . PRO A 1 81 ? 7.344 -0.440 0.278 1.00 96.62 81 PRO A N 1
ATOM 601 C CA . PRO A 1 81 ? 6.002 -0.838 0.688 1.00 96.62 81 PRO A CA 1
ATOM 602 C C . PRO A 1 81 ? 6.032 -1.780 1.898 1.00 96.62 81 PRO A C 1
ATOM 604 O O . PRO A 1 81 ? 6.789 -2.751 1.900 1.00 96.62 81 PRO A O 1
ATOM 607 N N . VAL A 1 82 ? 5.185 -1.544 2.902 1.00 94.56 82 VAL A N 1
ATOM 608 C CA . VAL A 1 82 ? 5.131 -2.357 4.132 1.00 94.56 82 VAL A CA 1
ATOM 609 C C . VAL A 1 82 ? 3.773 -3.028 4.312 1.00 94.56 82 VAL A C 1
ATOM 611 O O . VAL A 1 82 ? 2.748 -2.477 3.914 1.00 94.56 82 VAL A O 1
ATOM 614 N N . VAL A 1 83 ? 3.764 -4.219 4.916 1.00 94.44 83 VAL A N 1
ATOM 615 C CA . VAL A 1 83 ? 2.536 -4.911 5.341 1.00 94.44 83 VAL A CA 1
ATOM 616 C C . VAL A 1 83 ? 2.107 -4.359 6.695 1.00 94.44 83 VAL A C 1
ATOM 6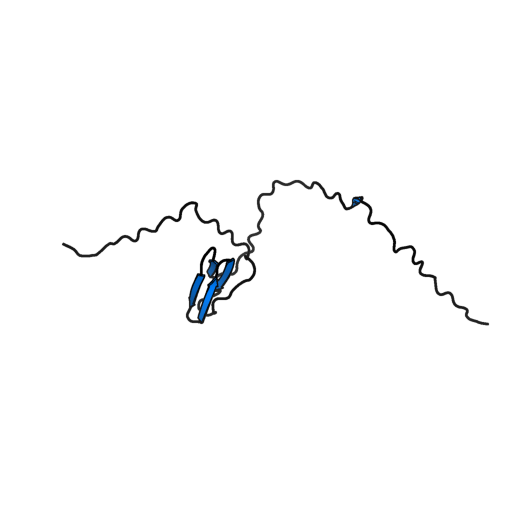18 O O . VAL A 1 83 ? 2.942 -4.184 7.582 1.00 94.44 83 VAL A O 1
ATOM 621 N N . ILE A 1 84 ? 0.811 -4.115 6.863 1.00 91.50 84 ILE A N 1
ATOM 622 C CA . ILE A 1 84 ? 0.217 -3.754 8.150 1.00 91.50 84 ILE A CA 1
ATOM 623 C C . ILE A 1 84 ? -0.729 -4.875 8.611 1.00 91.50 84 ILE A C 1
ATOM 625 O O . ILE A 1 84 ? -1.459 -5.431 7.789 1.00 91.50 84 ILE A O 1
ATOM 629 N N . PRO A 1 85 ? -0.711 -5.247 9.905 1.00 85.25 85 PRO A N 1
ATOM 630 C CA . PRO A 1 85 ? -1.454 -6.409 10.398 1.00 85.25 85 PRO A CA 1
ATOM 631 C C . PRO A 1 85 ? -2.954 -6.144 10.580 1.00 85.25 85 PRO A C 1
ATOM 633 O O . PRO A 1 85 ? -3.747 -7.080 10.543 1.00 85.25 85 PRO A O 1
ATOM 636 N N . THR A 1 86 ? -3.348 -4.884 10.766 1.00 81.50 86 THR A N 1
ATOM 637 C CA . THR A 1 86 ? -4.725 -4.505 11.101 1.00 81.50 86 THR A CA 1
ATOM 638 C C . THR A 1 86 ? -5.251 -3.498 10.090 1.00 81.50 86 THR A C 1
ATOM 640 O O . THR A 1 86 ? -4.527 -2.583 9.694 1.00 81.50 86 THR A O 1
ATOM 643 N N . ASN A 1 87 ? -6.524 -3.638 9.705 1.00 77.56 87 ASN A N 1
ATOM 644 C CA . ASN A 1 87 ? -7.219 -2.616 8.928 1.00 77.56 87 ASN A CA 1
ATOM 645 C C . ASN A 1 87 ? -7.234 -1.307 9.740 1.00 77.56 87 ASN A C 1
ATOM 647 O O . ASN A 1 87 ? -7.811 -1.294 10.829 1.00 77.56 87 ASN A O 1
ATOM 651 N N . PRO A 1 88 ? -6.668 -0.202 9.230 1.00 76.94 88 PRO A N 1
ATOM 652 C CA . PRO A 1 88 ? -6.631 1.069 9.947 1.00 76.94 88 PRO A CA 1
ATOM 653 C C . PRO A 1 88 ? -7.999 1.784 10.014 1.00 76.94 88 PRO A C 1
ATOM 655 O O . PRO A 1 88 ? -8.057 2.970 10.317 1.00 76.94 88 PRO A O 1
ATOM 658 N N . GLY A 1 89 ? -9.105 1.089 9.729 1.00 75.00 89 GLY A N 1
ATOM 659 C CA . GLY A 1 89 ? -10.451 1.661 9.679 1.00 75.00 89 GLY A CA 1
ATOM 660 C C . GLY A 1 89 ? -10.820 2.226 8.307 1.00 75.00 89 GLY A C 1
ATOM 661 O O . GLY A 1 89 ? -11.728 3.047 8.208 1.00 75.00 89 GLY A O 1
ATOM 662 N N . LEU A 1 90 ? -10.135 1.791 7.242 1.00 74.69 90 LEU A N 1
ATOM 663 C CA . LEU A 1 90 ? -10.502 2.137 5.871 1.00 74.69 90 LEU A CA 1
ATOM 664 C C . LEU A 1 90 ? -11.847 1.496 5.530 1.00 74.69 90 LEU A C 1
ATOM 666 O O . LEU A 1 90 ? -11.953 0.274 5.398 1.00 74.69 90 LEU A O 1
ATOM 670 N N . GLN A 1 91 ? -12.875 2.328 5.364 1.00 70.00 91 GLN A N 1
ATOM 671 C CA . GLN A 1 91 ? -14.147 1.895 4.797 1.00 70.00 91 GLN A CA 1
ATOM 672 C C . GLN A 1 91 ? -13.997 1.768 3.278 1.00 70.00 91 GLN A C 1
ATOM 674 O O . GLN A 1 91 ? -14.263 2.703 2.527 1.00 70.00 91 GLN A O 1
ATOM 679 N N . PHE A 1 92 ? -13.548 0.601 2.818 1.00 69.00 92 PHE A N 1
ATOM 680 C CA . PHE A 1 92 ? -13.603 0.257 1.403 1.00 69.00 92 PHE A CA 1
ATOM 681 C C . PHE A 1 92 ? -14.979 -0.340 1.099 1.00 69.00 92 PHE A C 1
ATOM 683 O O . PHE A 1 92 ? -15.240 -1.507 1.385 1.00 69.00 92 PHE A O 1
ATOM 690 N N . THR A 1 93 ? -15.880 0.478 0.559 1.00 66.56 93 THR A N 1
ATOM 691 C CA . THR A 1 93 ? -17.165 0.017 0.023 1.00 66.56 93 THR A CA 1
ATOM 692 C C . THR A 1 93 ? -17.037 -0.077 -1.496 1.00 66.56 93 THR A C 1
ATOM 694 O O . THR A 1 93 ? -17.194 0.931 -2.189 1.00 66.56 93 THR A O 1
ATOM 697 N N . PRO A 1 94 ? -16.674 -1.253 -2.048 1.00 62.00 94 PRO A N 1
ATOM 698 C CA . PRO A 1 94 ? -16.599 -1.405 -3.492 1.00 62.00 94 PRO A CA 1
ATOM 699 C C . PRO A 1 94 ? -17.983 -1.134 -4.097 1.00 62.00 94 PRO A C 1
ATOM 701 O O . PRO A 1 94 ? -18.996 -1.548 -3.523 1.00 62.00 94 PRO A O 1
ATOM 704 N N . PRO A 1 95 ? -18.059 -0.433 -5.239 1.00 60.62 95 PRO A N 1
ATOM 705 C CA . PRO A 1 95 ? -19.331 -0.197 -5.897 1.00 60.62 95 PRO A CA 1
ATOM 706 C C . PRO A 1 95 ? -19.969 -1.535 -6.315 1.00 60.62 95 PRO A C 1
ATOM 708 O O . PRO A 1 95 ? -19.247 -2.491 -6.610 1.00 60.62 95 PRO A O 1
ATOM 711 N N . PRO A 1 96 ? -21.312 -1.616 -6.410 1.00 76.50 96 PRO A N 1
ATOM 712 C CA . PRO A 1 96 ? -22.024 -2.840 -6.802 1.00 76.50 96 PRO A CA 1
ATOM 713 C C . PRO A 1 96 ? -21.563 -3.421 -8.145 1.00 76.50 96 PRO A C 1
ATOM 715 O O . PRO A 1 96 ? -21.759 -4.604 -8.417 1.00 76.50 96 PRO A O 1
ATOM 718 N N . LYS A 1 97 ? -20.981 -2.572 -8.999 1.00 78.69 97 LYS A N 1
ATOM 719 C CA . LYS A 1 97 ? -20.330 -2.928 -10.255 1.00 78.69 97 LYS A CA 1
ATOM 720 C C . LYS A 1 97 ? -19.080 -2.069 -10.412 1.00 78.69 97 LYS A C 1
ATOM 722 O O . LYS A 1 97 ? -19.121 -0.863 -10.177 1.00 78.69 97 LYS A O 1
ATOM 727 N N . PHE A 1 98 ? -17.981 -2.690 -10.823 1.00 67.38 98 PHE A N 1
ATOM 728 C CA . PHE A 1 98 ? -16.823 -1.957 -11.315 1.00 67.38 98 PHE A CA 1
ATOM 729 C C . PHE A 1 98 ? -17.173 -1.418 -12.704 1.00 67.38 98 PHE A C 1
ATOM 731 O O . PHE A 1 98 ? -17.297 -2.191 -13.652 1.00 67.38 98 PHE A O 1
ATOM 738 N N . GLU A 1 99 ? -17.369 -0.106 -12.823 1.00 68.56 99 GLU A N 1
ATOM 739 C CA . GLU A 1 99 ? -17.489 0.543 -14.128 1.00 68.56 99 GLU A CA 1
ATOM 740 C C . GLU A 1 99 ? -16.145 0.390 -14.850 1.00 68.56 99 GLU A C 1
ATOM 742 O O . GLU A 1 99 ? -15.119 0.931 -14.430 1.00 68.56 99 GLU A O 1
ATOM 747 N N . GLN A 1 100 ? -16.133 -0.419 -15.905 1.00 61.53 100 GLN A N 1
ATOM 748 C CA . GLN A 1 100 ? -14.950 -0.648 -16.718 1.00 61.53 100 GLN A CA 1
ATOM 749 C C . GLN A 1 100 ? -14.628 0.666 -17.437 1.00 61.53 100 GLN A C 1
ATOM 751 O O . GLN A 1 100 ? -15.397 1.117 -18.285 1.00 61.53 100 GLN A O 1
ATOM 756 N N . SER A 1 101 ? -13.517 1.314 -17.085 1.00 58.91 101 SER A N 1
ATOM 757 C CA . SER A 1 101 ? -13.099 2.549 -17.742 1.00 58.91 101 SER A CA 1
ATOM 758 C C . SER A 1 101 ? -12.838 2.268 -19.223 1.00 58.91 101 SER A C 1
ATOM 760 O O . SER A 1 101 ? -11.861 1.621 -19.600 1.00 58.91 101 SER A O 1
ATOM 762 N N . SER A 1 102 ? -13.738 2.737 -20.091 1.00 56.41 102 SER A N 1
ATOM 763 C CA . SER A 1 102 ? -13.535 2.686 -21.534 1.00 56.41 102 SER A CA 1
ATOM 764 C C . SER A 1 102 ? -12.389 3.634 -21.878 1.00 56.41 102 SER A C 1
ATOM 766 O O . SER A 1 102 ? -12.578 4.849 -21.927 1.00 56.41 102 SER A O 1
ATOM 768 N N . ILE A 1 103 ? -11.188 3.100 -22.094 1.00 62.12 103 ILE A N 1
ATOM 769 C CA . ILE A 1 103 ? -10.115 3.852 -22.744 1.00 62.12 103 ILE A CA 1
ATOM 770 C C . ILE A 1 103 ? -10.602 4.227 -24.151 1.00 62.12 103 ILE A C 1
ATOM 772 O O . ILE A 1 103 ? -10.861 3.329 -24.956 1.00 62.12 103 ILE A O 1
ATOM 776 N N . PRO A 1 104 ? -10.776 5.521 -24.478 1.00 62.03 104 PRO A N 1
ATOM 777 C CA . PRO A 1 104 ? -11.140 5.902 -25.829 1.00 62.03 104 PRO A CA 1
ATOM 778 C C . PRO A 1 104 ? -9.963 5.559 -26.744 1.00 62.03 104 PRO A C 1
ATOM 780 O O . PRO A 1 104 ? -8.912 6.197 -26.692 1.00 62.03 104 PRO A O 1
ATOM 783 N N . ASN A 1 105 ? -10.131 4.540 -27.586 1.00 62.16 105 ASN A N 1
ATOM 784 C CA . ASN A 1 105 ? -9.167 4.199 -28.624 1.00 62.16 105 ASN A CA 1
ATOM 785 C C . ASN A 1 105 ? -9.237 5.253 -29.741 1.00 62.16 105 ASN A C 1
ATOM 787 O O . ASN A 1 105 ? -9.835 5.032 -30.792 1.00 62.16 105 ASN A O 1
ATOM 791 N N . LYS A 1 106 ? -8.677 6.441 -29.500 1.00 60.62 106 LYS A N 1
ATOM 792 C CA . LYS A 1 106 ? -8.472 7.447 -30.543 1.00 60.62 106 LYS A CA 1
ATOM 793 C C . LYS A 1 106 ? -7.138 7.153 -31.215 1.00 60.62 106 LYS A C 1
ATOM 795 O O . LYS A 1 106 ? -6.113 7.666 -30.782 1.00 60.62 106 LYS A O 1
ATOM 800 N N . ILE A 1 107 ? -7.154 6.345 -32.273 1.00 68.56 107 ILE A N 1
ATOM 801 C CA . ILE A 1 107 ? -6.024 6.260 -33.206 1.00 68.56 107 ILE A CA 1
ATOM 802 C C . ILE A 1 107 ? -6.052 7.554 -34.039 1.00 68.56 107 ILE A C 1
ATOM 804 O O . ILE A 1 107 ? -7.013 7.771 -34.781 1.00 68.56 107 ILE A O 1
ATOM 808 N N . PRO A 1 108 ? -5.072 8.464 -33.914 1.00 58.53 108 PRO A N 1
ATOM 809 C CA . PRO A 1 108 ? -5.003 9.634 -34.775 1.00 58.53 108 PRO A CA 1
ATOM 810 C C . PRO A 1 108 ? -4.491 9.198 -36.156 1.00 58.53 108 PRO A C 1
ATOM 812 O O . PRO A 1 108 ? -3.377 8.696 -36.254 1.00 58.53 108 PRO A O 1
ATOM 815 N N . GLY A 1 109 ? -5.278 9.421 -37.215 1.00 60.66 109 GLY A N 1
ATOM 816 C CA . GLY A 1 109 ? -4.751 9.463 -38.587 1.00 60.66 109 GLY A CA 1
ATOM 817 C C . GLY A 1 109 ? -5.035 8.278 -39.516 1.00 60.66 109 GLY A C 1
ATOM 818 O O . GLY A 1 109 ? -4.202 8.006 -40.371 1.00 60.66 109 GLY A O 1
ATOM 819 N N . SER A 1 110 ? -6.180 7.595 -39.415 1.00 58.38 110 SER A N 1
ATOM 820 C CA . SER A 1 110 ? -6.624 6.723 -40.514 1.00 58.38 110 SER A CA 1
ATOM 821 C C . SER A 1 110 ? -7.660 7.454 -41.369 1.00 58.38 110 SER A C 1
ATOM 823 O O . SER A 1 110 ? -8.829 7.553 -40.999 1.00 58.38 110 SER A O 1
ATOM 825 N N . SER A 1 111 ? -7.187 7.998 -42.486 1.00 63.84 111 SER A N 1
ATOM 826 C CA . SER A 1 111 ? -7.959 8.455 -43.646 1.00 63.84 111 SER A CA 1
ATOM 827 C C . SER A 1 111 ? -7.202 8.058 -44.898 1.00 63.84 111 SER A C 1
ATOM 829 O O . SER A 1 111 ? -5.970 8.285 -44.875 1.00 63.84 111 SER A O 1
#

pLDDT: mean 72.98, std 17.81, range [42.72, 96.75]

Foldseek 3Di:
DDPDDDPDPPPPVVPDDPPDCPVVDPDDDDDDCPPPPVLPPDQDWDKDAAQAAKDWDAAPCGIDIDHHPWMWTDNDSNDYIDIDNDDSSDPDDDPPDDPDPPPPPPPPDDD

Organism: NCBI:txid1712516

Secondary structure (DSSP, 8-state):
-----------TTTT-----TTSTT----------------PPSSEEEE-SSSEEEEEETTEEEEEETT-EEEES-TTS--EEESS--S------SS----------S---